Protein AF-A0AA36MNE6-F1 (afdb_monomer_lite)

Foldseek 3Di:
DDDDDDDDDDPPDPPDDPPPPPPPDVCVVLVVLVVQLVVLQVVLVVCVVVVVLVSSLVSLVVSLVSLVVSLVSDDCPDPVNVVSVVVSVVSVVSNVVSVVPDPPVSVVCDPD

Sequence (112 aa):
MKPGPRVPPKGSRQLKPPGEARSAPRVSQVQRQADEVKSLEKQAGDLVRSNDLRGAVHMYEECKAAIEEALEGLPKDDVCYSSLVERRSGVEEKIAKCKQFLPFEYFLKAPK

Organism: NCBI:txid2562239

pLDDT: mean 74.48, std 14.87, range [43.16, 90.19]

Structure (mmCIF, N/CA/C/O backbone):
data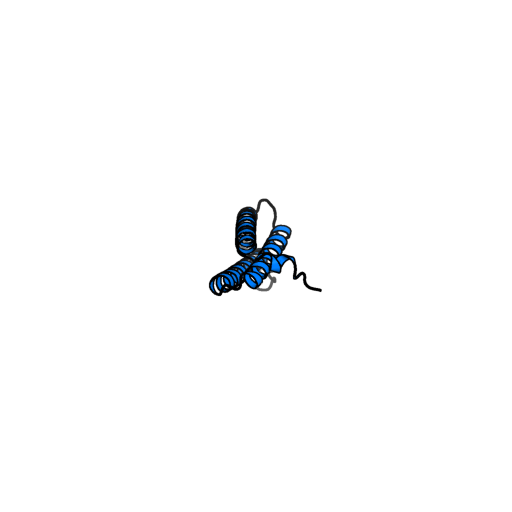_AF-A0AA36MNE6-F1
#
_entry.id   AF-A0AA36MNE6-F1
#
loop_
_atom_site.group_PDB
_atom_site.id
_atom_site.type_symbol
_atom_site.label_atom_id
_atom_site.label_alt_id
_atom_site.label_comp_id
_atom_site.label_asym_id
_atom_site.label_entity_id
_atom_site.label_seq_id
_atom_site.pdbx_PDB_ins_code
_atom_site.Cartn_x
_atom_site.Cartn_y
_atom_site.Cartn_z
_atom_site.occupancy
_atom_site.B_iso_or_equiv
_atom_site.auth_seq_id
_atom_site.auth_comp_id
_atom_site.auth_asym_id
_atom_site.auth_atom_id
_atom_site.pdbx_PDB_model_num
ATOM 1 N N . MET A 1 1 ? 18.868 -20.522 -71.946 1.00 46.44 1 MET A N 1
ATOM 2 C CA . MET A 1 1 ? 19.729 -19.815 -70.972 1.00 46.44 1 MET A CA 1
ATOM 3 C C . MET A 1 1 ? 18.946 -19.664 -69.676 1.00 46.44 1 MET A C 1
ATOM 5 O O . MET A 1 1 ? 17.850 -19.126 -69.723 1.00 46.44 1 MET A O 1
ATOM 9 N N . LYS A 1 2 ? 19.417 -20.243 -68.563 1.00 51.09 2 LYS A N 1
ATOM 10 C CA . LYS A 1 2 ? 18.713 -20.202 -67.267 1.00 51.09 2 LYS A CA 1
ATOM 11 C C . LYS A 1 2 ? 19.152 -18.938 -66.507 1.00 51.09 2 LYS A C 1
ATOM 13 O O . LYS A 1 2 ? 20.361 -18.733 -66.410 1.00 51.09 2 LYS A O 1
ATOM 18 N N . PRO A 1 3 ? 18.243 -18.089 -65.999 1.00 52.09 3 PRO A N 1
ATOM 19 C CA . PRO A 1 3 ? 18.640 -16.920 -65.222 1.00 52.09 3 PRO A CA 1
ATOM 20 C C . PRO A 1 3 ? 19.218 -17.372 -63.873 1.00 52.09 3 PRO A C 1
ATOM 22 O O . PRO A 1 3 ? 18.618 -18.189 -63.176 1.00 52.09 3 PRO A O 1
ATOM 25 N N . GLY A 1 4 ? 20.418 -16.884 -63.548 1.00 58.97 4 GLY A N 1
ATOM 26 C CA . GLY A 1 4 ? 21.126 -17.200 -62.307 1.00 58.97 4 GLY A CA 1
ATOM 27 C C . GLY A 1 4 ? 20.432 -16.648 -61.053 1.00 58.97 4 GLY A C 1
ATOM 28 O O . GLY A 1 4 ? 19.517 -15.826 -61.157 1.00 58.97 4 GLY A O 1
ATOM 29 N N . PRO A 1 5 ? 20.850 -17.093 -59.854 1.00 59.47 5 PRO A N 1
ATOM 30 C CA . PRO A 1 5 ? 20.210 -16.709 -58.603 1.00 59.47 5 PRO A CA 1
ATOM 31 C C . PRO A 1 5 ? 20.372 -15.205 -58.352 1.00 59.47 5 PRO A C 1
ATOM 33 O O . PRO A 1 5 ? 21.478 -14.675 -58.258 1.00 59.47 5 PRO A O 1
ATOM 36 N N . ARG A 1 6 ? 19.235 -14.510 -58.253 1.00 62.22 6 ARG A N 1
ATOM 37 C CA . ARG A 1 6 ? 19.144 -13.083 -57.928 1.00 62.22 6 ARG A CA 1
ATOM 38 C C . ARG A 1 6 ? 19.513 -12.908 -56.453 1.00 62.22 6 ARG A C 1
ATOM 40 O O . ARG A 1 6 ? 18.694 -13.168 -55.577 1.00 62.22 6 ARG A O 1
ATOM 47 N N . VAL A 1 7 ? 20.748 -12.499 -56.176 1.00 63.81 7 VAL A N 1
ATOM 48 C CA . VAL A 1 7 ? 21.164 -12.108 -54.823 1.00 63.81 7 VAL A CA 1
ATOM 49 C C . VAL A 1 7 ? 20.522 -10.750 -54.518 1.00 63.81 7 VAL A C 1
ATOM 51 O O . VAL A 1 7 ? 20.765 -9.796 -55.262 1.00 63.81 7 VAL A O 1
ATOM 54 N N . PRO A 1 8 ? 19.667 -10.631 -53.488 1.00 57.72 8 PRO A N 1
ATOM 55 C CA . PRO A 1 8 ? 19.060 -9.354 -53.147 1.00 57.72 8 PRO A CA 1
ATOM 56 C C . PRO A 1 8 ? 20.128 -8.389 -52.593 1.00 57.72 8 PRO A C 1
ATOM 58 O O . PRO A 1 8 ? 21.060 -8.823 -51.908 1.00 57.72 8 PRO A O 1
ATOM 61 N N . PRO A 1 9 ? 20.031 -7.082 -52.891 1.00 60.59 9 PRO A N 1
ATOM 62 C CA . PRO A 1 9 ? 21.009 -6.093 -52.449 1.00 60.59 9 PRO A CA 1
ATOM 63 C C . PRO A 1 9 ? 21.066 -5.990 -50.915 1.00 60.59 9 PRO A C 1
ATOM 65 O O . PRO A 1 9 ? 20.045 -6.059 -50.227 1.00 60.59 9 PRO A O 1
ATOM 68 N N . LYS A 1 10 ? 22.279 -5.797 -50.372 1.00 50.72 10 LYS A N 1
ATOM 69 C CA . LYS A 1 10 ? 22.512 -5.528 -48.942 1.00 50.72 10 LYS A CA 1
ATOM 70 C C . LYS A 1 10 ? 21.746 -4.262 -48.541 1.00 50.72 10 LYS A C 1
ATOM 72 O O . LYS A 1 10 ? 22.133 -3.162 -48.915 1.00 50.72 10 LYS A O 1
ATOM 77 N N . GLY A 1 11 ? 20.651 -4.434 -47.804 1.00 54.38 11 GLY A N 1
ATOM 78 C CA . GLY A 1 11 ? 19.774 -3.335 -47.388 1.00 54.38 11 GLY A CA 1
ATOM 79 C C . GLY A 1 11 ? 18.306 -3.725 -47.219 1.00 54.38 11 GLY A C 1
ATOM 80 O O . GLY A 1 11 ? 17.542 -2.969 -46.622 1.00 54.38 11 GLY A O 1
ATOM 81 N N . SER A 1 12 ? 17.899 -4.916 -47.670 1.00 53.41 12 SER A N 1
ATOM 82 C CA . SER A 1 12 ? 16.586 -5.470 -47.341 1.00 53.41 12 SER A CA 1
ATOM 83 C C . SER A 1 12 ? 16.524 -5.775 -45.844 1.00 53.41 12 SER A C 1
ATOM 85 O O . SER A 1 12 ? 16.986 -6.823 -45.394 1.00 53.41 12 SER A O 1
ATOM 87 N N . ARG A 1 13 ? 15.983 -4.826 -45.064 1.00 56.38 13 ARG A N 1
ATOM 88 C CA . ARG A 1 13 ? 15.522 -5.047 -43.688 1.00 56.38 13 ARG A CA 1
ATOM 89 C C . ARG A 1 13 ? 14.815 -6.395 -43.659 1.00 56.38 13 ARG A C 1
ATOM 91 O O . ARG A 1 13 ? 13.787 -6.552 -44.316 1.00 56.38 13 ARG A O 1
ATOM 98 N N . GLN A 1 14 ? 15.385 -7.358 -42.939 1.00 52.12 14 GLN A N 1
ATOM 99 C CA . GLN A 1 14 ? 14.687 -8.592 -42.620 1.00 52.12 14 GLN A CA 1
ATOM 100 C C . GLN A 1 14 ? 13.421 -8.180 -41.868 1.00 52.12 14 GLN A C 1
ATOM 102 O O . GLN A 1 14 ? 13.477 -7.794 -40.700 1.00 52.12 14 GLN A O 1
ATOM 107 N N . LEU A 1 15 ? 12.286 -8.174 -42.565 1.00 56.56 15 LEU A N 1
ATOM 108 C CA . LEU A 1 15 ? 10.987 -8.170 -41.920 1.00 56.56 15 LEU A CA 1
ATOM 109 C C . LEU A 1 15 ? 10.921 -9.499 -41.179 1.00 56.56 15 LEU A C 1
ATOM 111 O O . LEU A 1 15 ? 10.791 -10.562 -41.783 1.00 56.56 15 LEU A O 1
ATOM 115 N N . LYS A 1 16 ? 11.160 -9.412 -39.872 1.00 52.97 16 LYS A N 1
ATOM 116 C CA . LYS A 1 16 ? 11.157 -10.532 -38.942 1.00 52.97 16 LYS A CA 1
ATOM 117 C C . LYS A 1 16 ? 9.857 -11.334 -39.132 1.00 52.97 16 LYS A C 1
ATOM 119 O O . LYS A 1 16 ? 8.797 -10.709 -39.219 1.00 52.97 16 LYS A O 1
ATOM 124 N N . PRO A 1 17 ? 9.911 -12.673 -39.234 1.00 50.31 17 PRO A N 1
ATOM 125 C CA . PRO A 1 17 ? 8.726 -13.483 -39.493 1.00 50.31 17 PRO A CA 1
ATOM 126 C C . PRO A 1 17 ? 7.675 -13.312 -38.377 1.00 50.31 17 PRO A C 1
ATOM 128 O O . PRO A 1 17 ? 8.042 -13.215 -37.200 1.00 50.31 17 PRO A O 1
ATOM 131 N N . PRO A 1 18 ? 6.371 -13.272 -38.712 1.00 47.94 18 PRO A N 1
ATOM 132 C CA . PRO A 1 18 ? 5.302 -13.198 -37.727 1.00 47.94 18 PRO A CA 1
ATOM 133 C C . PRO A 1 18 ? 5.151 -14.583 -37.093 1.00 47.94 18 PRO A C 1
ATOM 135 O O . PRO A 1 18 ? 4.585 -15.492 -37.689 1.00 47.94 18 PRO A O 1
ATOM 138 N N . GLY A 1 19 ? 5.724 -14.773 -35.909 1.00 49.66 19 GLY A N 1
ATOM 139 C CA . GLY A 1 19 ? 5.693 -16.074 -35.237 1.00 49.66 19 GLY A CA 1
ATOM 140 C C . GLY A 1 19 ? 6.705 -16.237 -34.113 1.00 49.66 19 GLY A C 1
ATOM 141 O O . GLY A 1 19 ? 6.582 -17.164 -33.320 1.00 49.66 19 GLY A O 1
ATOM 142 N N . GLU A 1 20 ? 7.672 -15.326 -33.982 1.00 45.25 20 GLU A N 1
ATOM 143 C CA . GLU A 1 20 ? 8.473 -15.274 -32.765 1.00 45.25 20 GLU A CA 1
ATOM 144 C C . GLU A 1 20 ? 7.564 -14.755 -31.652 1.00 45.25 20 GLU A C 1
ATOM 146 O O . GLU A 1 20 ? 7.162 -13.587 -31.663 1.00 45.25 20 GLU A O 1
ATOM 151 N N . ALA A 1 21 ? 7.174 -15.648 -30.739 1.00 49.34 21 ALA A N 1
ATOM 152 C CA . ALA A 1 21 ? 6.542 -15.279 -29.488 1.00 49.34 21 ALA A CA 1
ATOM 153 C C . ALA A 1 21 ? 7.436 -14.214 -28.854 1.00 49.34 21 ALA A C 1
ATOM 155 O O . ALA A 1 21 ? 8.496 -14.520 -28.312 1.00 49.34 21 ALA A O 1
ATOM 156 N N . ARG A 1 22 ? 7.047 -12.940 -28.999 1.00 48.03 22 ARG A N 1
ATOM 157 C CA . ARG A 1 22 ? 7.611 -11.857 -28.206 1.00 48.03 22 ARG A CA 1
ATOM 158 C C . ARG A 1 22 ? 7.461 -12.347 -26.782 1.00 48.03 22 ARG A C 1
ATOM 160 O O . ARG A 1 22 ? 6.325 -12.448 -26.322 1.00 48.03 22 ARG A O 1
ATOM 167 N N . SER A 1 23 ? 8.572 -12.693 -26.131 1.00 50.00 23 SER A N 1
ATOM 168 C CA . SER A 1 23 ? 8.622 -12.848 -24.683 1.00 50.00 23 SER A CA 1
ATOM 169 C C . SER A 1 23 ? 7.797 -11.699 -24.135 1.00 50.00 23 SER A C 1
ATOM 171 O O . SER A 1 23 ? 8.144 -10.545 -24.411 1.00 50.00 23 SER A O 1
ATOM 173 N N . ALA A 1 24 ? 6.632 -12.009 -23.555 1.00 50.09 24 ALA A N 1
ATOM 174 C CA . ALA A 1 24 ? 5.665 -10.995 -23.165 1.00 50.09 24 ALA A CA 1
ATOM 175 C C . ALA A 1 24 ? 6.448 -9.964 -22.343 1.00 50.09 24 ALA A C 1
ATOM 177 O O . ALA A 1 24 ? 7.104 -10.342 -21.368 1.00 50.09 24 ALA A O 1
ATOM 178 N N . PRO A 1 25 ? 6.569 -8.724 -22.843 1.00 53.03 25 PRO A N 1
ATOM 179 C CA . PRO A 1 25 ? 7.655 -7.848 -22.439 1.00 53.03 25 PRO A CA 1
ATOM 180 C C . PRO A 1 25 ? 7.441 -7.521 -20.968 1.00 53.03 25 PRO A C 1
ATOM 182 O O . PRO A 1 25 ? 6.297 -7.364 -20.561 1.00 53.03 25 PRO A O 1
ATOM 185 N N . ARG A 1 26 ? 8.500 -7.396 -20.162 1.00 52.09 26 ARG A N 1
ATOM 186 C CA . ARG A 1 26 ? 8.410 -7.026 -18.731 1.00 52.09 26 ARG A CA 1
ATOM 187 C C . ARG A 1 26 ? 7.398 -5.904 -18.447 1.00 52.09 26 ARG A C 1
ATOM 189 O O . ARG A 1 26 ? 6.716 -5.941 -17.432 1.00 52.09 26 ARG A O 1
ATOM 196 N N . VAL A 1 27 ? 7.223 -4.982 -19.396 1.00 55.38 27 VAL A N 1
ATOM 197 C CA . VAL A 1 27 ? 6.177 -3.946 -19.427 1.00 55.38 27 VAL A CA 1
ATOM 198 C C . VAL A 1 27 ? 4.772 -4.491 -19.117 1.00 55.38 27 VAL A C 1
ATOM 200 O O . VAL A 1 27 ? 4.038 -3.875 -18.361 1.00 55.38 27 VAL A O 1
ATOM 203 N N . SER A 1 28 ? 4.387 -5.661 -19.632 1.00 64.44 28 SER A N 1
ATOM 204 C CA . SER A 1 28 ? 3.085 -6.290 -19.378 1.00 64.44 28 SER A CA 1
ATOM 205 C C . SER A 1 28 ? 2.914 -6.786 -17.941 1.00 64.44 28 SER A C 1
ATOM 207 O O . SER A 1 28 ? 1.791 -6.785 -17.444 1.00 64.44 28 SER A O 1
ATOM 209 N N . GLN A 1 29 ? 3.991 -7.198 -17.268 1.00 69.31 29 GLN A N 1
ATOM 210 C CA . GLN A 1 29 ? 3.937 -7.632 -15.870 1.00 69.31 29 GLN A CA 1
ATOM 211 C C . GLN A 1 29 ? 3.873 -6.427 -14.930 1.00 69.31 29 GLN A C 1
ATOM 213 O O . GLN A 1 29 ? 2.978 -6.366 -14.095 1.00 69.31 29 GLN A O 1
ATOM 218 N N . VAL A 1 30 ? 4.735 -5.429 -15.143 1.00 68.75 30 VAL A N 1
ATOM 219 C CA . VAL A 1 30 ? 4.722 -4.176 -14.367 1.00 68.75 30 VAL A CA 1
ATOM 220 C C . VAL A 1 30 ? 3.394 -3.447 -14.529 1.00 68.75 30 VAL A C 1
ATOM 222 O O . VAL A 1 30 ? 2.831 -2.953 -13.558 1.00 68.75 30 VAL A O 1
ATOM 225 N N . GLN A 1 31 ? 2.839 -3.430 -15.744 1.00 72.50 31 GLN A N 1
ATOM 226 C CA . GLN A 1 31 ? 1.533 -2.831 -16.000 1.00 72.50 31 GLN A CA 1
ATOM 227 C C . GLN A 1 31 ? 0.402 -3.589 -15.299 1.00 72.50 31 GLN A C 1
ATOM 229 O O . GLN A 1 31 ? -0.507 -2.948 -14.781 1.00 72.50 31 GLN A O 1
ATOM 234 N N . ARG A 1 32 ? 0.453 -4.929 -15.256 1.00 75.06 32 ARG A N 1
ATOM 235 C CA . ARG A 1 32 ? -0.516 -5.746 -14.506 1.00 75.06 32 ARG A CA 1
ATOM 236 C C . ARG A 1 32 ? -0.428 -5.489 -13.006 1.00 75.06 32 ARG A C 1
ATOM 238 O O . ARG A 1 32 ? -1.458 -5.253 -12.393 1.00 75.06 32 ARG A O 1
ATOM 245 N N . GLN A 1 33 ? 0.780 -5.458 -12.448 1.00 74.31 33 GLN A N 1
ATOM 246 C CA . GLN A 1 33 ? 0.999 -5.143 -11.034 1.00 74.31 33 GLN A CA 1
ATOM 247 C C . GLN A 1 33 ? 0.540 -3.717 -10.704 1.00 74.31 33 GLN A C 1
ATOM 249 O O . GLN A 1 33 ? -0.124 -3.496 -9.700 1.00 74.31 33 GLN A O 1
ATOM 254 N N . ALA A 1 34 ? 0.804 -2.742 -11.576 1.00 77.44 34 ALA A N 1
ATOM 255 C CA . ALA A 1 34 ? 0.320 -1.376 -11.393 1.00 77.44 34 ALA A CA 1
ATOM 256 C C . ALA A 1 34 ? -1.216 -1.277 -11.439 1.00 77.44 34 ALA A C 1
ATOM 258 O O . ALA A 1 34 ? -1.797 -0.477 -10.701 1.00 77.44 34 ALA A O 1
ATOM 259 N N . ASP A 1 35 ? -1.875 -2.062 -12.297 1.00 82.44 35 ASP A N 1
ATOM 260 C CA . ASP A 1 35 ? -3.338 -2.120 -12.373 1.00 82.44 35 ASP A CA 1
ATOM 261 C C . ASP A 1 35 ? -3.937 -2.797 -11.131 1.00 82.44 35 ASP A C 1
ATOM 263 O O . ASP A 1 35 ? -4.904 -2.295 -10.558 1.00 82.44 35 ASP A O 1
ATOM 267 N N . GLU A 1 36 ? -3.296 -3.862 -10.645 1.00 83.44 36 GLU A N 1
ATOM 268 C CA . GLU A 1 36 ? -3.662 -4.558 -9.411 1.00 83.44 36 GLU A CA 1
ATOM 269 C C . GLU A 1 36 ? -3.535 -3.645 -8.186 1.00 83.44 36 GLU A C 1
ATOM 271 O O . GLU A 1 36 ? -4.510 -3.457 -7.460 1.00 83.44 36 GLU A O 1
ATOM 276 N N . VAL A 1 37 ? -2.398 -2.959 -8.025 1.00 84.12 37 VAL A N 1
ATOM 277 C CA . VAL A 1 37 ? -2.187 -1.954 -6.969 1.00 84.12 37 VAL A CA 1
ATOM 278 C C . VAL A 1 37 ? -3.246 -0.857 -7.042 1.00 84.12 37 VAL A C 1
ATOM 280 O O . VAL A 1 37 ? -3.814 -0.463 -6.028 1.00 84.12 37 VAL A O 1
ATOM 283 N N . LYS A 1 38 ? -3.564 -0.367 -8.245 1.00 86.50 38 LYS A N 1
ATOM 284 C CA . LYS A 1 38 ? -4.591 0.667 -8.427 1.00 86.50 38 LYS A CA 1
ATOM 285 C C . LYS A 1 38 ? -5.993 0.155 -8.076 1.00 86.50 38 LYS A C 1
ATOM 287 O O . LYS A 1 38 ? -6.791 0.911 -7.520 1.00 86.50 38 LYS A O 1
ATOM 292 N N . SER A 1 39 ? -6.297 -1.099 -8.402 1.00 87.12 39 SER A N 1
ATOM 293 C CA . SER A 1 39 ? -7.556 -1.757 -8.051 1.00 87.12 39 SER A CA 1
ATOM 294 C C . SER A 1 39 ? -7.690 -1.922 -6.538 1.00 87.12 39 SER A C 1
ATOM 296 O O . SER A 1 39 ? -8.709 -1.522 -5.971 1.00 87.12 39 SER A O 1
ATOM 298 N N . LEU A 1 40 ? -6.648 -2.422 -5.873 1.00 87.38 40 LEU A N 1
ATOM 299 C CA . LEU A 1 40 ? -6.604 -2.582 -4.422 1.00 87.38 40 LEU A CA 1
ATOM 300 C C . LEU A 1 40 ? -6.698 -1.224 -3.705 1.00 87.38 40 LEU A C 1
ATOM 302 O O . LEU A 1 40 ? -7.490 -1.081 -2.776 1.00 87.38 40 LEU A O 1
ATOM 306 N N . GLU A 1 41 ? -6.000 -0.185 -4.183 1.00 86.94 41 GLU A N 1
ATOM 307 C CA . GLU A 1 41 ? -6.104 1.171 -3.620 1.00 86.94 41 GLU A CA 1
ATOM 308 C C . GLU A 1 41 ? -7.529 1.725 -3.735 1.00 86.94 41 GLU A C 1
ATOM 310 O O . GLU A 1 41 ? -8.012 2.411 -2.831 1.00 86.94 41 GLU A O 1
ATOM 315 N N . LYS A 1 42 ? -8.213 1.441 -4.849 1.00 89.56 42 LYS A N 1
ATOM 316 C CA . LYS A 1 42 ? -9.604 1.851 -5.048 1.00 89.56 42 LYS A CA 1
ATOM 317 C C . LYS A 1 42 ? -10.532 1.121 -4.078 1.00 89.56 42 LYS A C 1
ATOM 319 O O . LYS A 1 42 ? -11.345 1.778 -3.437 1.00 89.56 42 LYS A O 1
ATOM 324 N N . GLN A 1 43 ? -10.389 -0.198 -3.949 1.00 88.88 43 GLN A N 1
ATOM 325 C CA . GLN A 1 43 ? -11.171 -1.006 -3.007 1.00 88.88 43 GLN A CA 1
ATOM 326 C C . GLN A 1 43 ? -10.955 -0.539 -1.564 1.00 88.88 43 GLN A C 1
ATOM 328 O O . GLN A 1 43 ? -11.922 -0.315 -0.840 1.00 88.88 43 GLN A O 1
ATOM 333 N N . ALA A 1 44 ? -9.704 -0.287 -1.176 1.00 85.81 44 ALA A N 1
ATOM 334 C CA . ALA A 1 44 ? -9.369 0.268 0.128 1.00 85.81 44 ALA A CA 1
ATOM 335 C C . ALA A 1 44 ? -10.018 1.646 0.344 1.00 85.81 44 ALA A C 1
ATOM 337 O O . ALA A 1 44 ? -10.588 1.908 1.401 1.00 85.81 44 ALA A O 1
ATOM 338 N N . GLY A 1 45 ? -9.991 2.519 -0.668 1.00 86.62 45 GLY A N 1
ATOM 339 C CA . GLY A 1 45 ? -10.652 3.823 -0.626 1.00 86.62 45 GLY A CA 1
ATOM 340 C C . GLY A 1 45 ? -12.173 3.734 -0.464 1.00 86.62 45 GLY A C 1
ATOM 341 O O . GLY A 1 45 ? -12.746 4.514 0.294 1.00 86.62 45 GLY A O 1
ATOM 342 N N . ASP A 1 46 ? -12.828 2.787 -1.137 1.00 90.12 46 ASP A N 1
ATOM 343 C CA . ASP A 1 46 ? -14.261 2.532 -0.967 1.00 90.12 46 ASP A CA 1
ATOM 344 C C . ASP A 1 46 ? -14.585 1.996 0.439 1.00 90.12 46 ASP A C 1
ATOM 346 O O . ASP A 1 46 ? -15.518 2.490 1.069 1.00 90.12 46 ASP A O 1
ATOM 350 N N . LEU A 1 47 ? -13.759 1.107 1.000 1.00 88.00 47 LEU A N 1
ATOM 351 C CA . LEU A 1 47 ? -13.912 0.630 2.383 1.00 88.00 47 LEU A CA 1
ATOM 352 C C . LEU A 1 47 ? -13.766 1.760 3.414 1.00 88.00 47 LEU A C 1
ATOM 354 O O . LEU A 1 47 ? -14.567 1.842 4.345 1.00 88.00 47 LEU A O 1
ATOM 358 N N . VAL A 1 48 ? -12.820 2.689 3.210 1.00 86.25 48 VAL A N 1
ATOM 359 C CA . VAL A 1 48 ? -12.704 3.898 4.049 1.00 86.25 48 VAL A CA 1
ATOM 360 C C . VAL A 1 48 ? -13.988 4.730 3.990 1.00 86.25 48 VAL A C 1
ATOM 362 O O . VAL A 1 48 ? -14.477 5.164 5.031 1.00 86.25 48 VAL A O 1
ATOM 365 N N . ARG A 1 49 ? -14.572 4.935 2.799 1.00 87.56 49 ARG A N 1
ATOM 366 C CA . ARG A 1 49 ? -15.844 5.673 2.654 1.00 87.56 49 ARG A CA 1
ATOM 367 C C . ARG A 1 49 ? -17.009 4.960 3.336 1.00 87.56 49 ARG A C 1
ATOM 369 O O . ARG A 1 49 ? -17.891 5.622 3.875 1.00 87.56 49 ARG A O 1
ATOM 376 N N . SER A 1 50 ? -17.004 3.631 3.338 1.00 87.44 50 SER A N 1
ATOM 377 C CA . SER A 1 50 ? -17.989 2.801 4.034 1.00 87.44 50 SER A CA 1
ATOM 378 C C . SER A 1 50 ? -17.760 2.701 5.550 1.00 87.44 50 SER A C 1
ATOM 380 O O . SER A 1 50 ? -18.488 1.965 6.209 1.00 87.44 50 SER A O 1
ATOM 382 N N . ASN A 1 51 ? -16.794 3.441 6.119 1.00 84.50 51 ASN A N 1
ATOM 383 C CA . ASN A 1 51 ? -16.348 3.344 7.517 1.00 84.50 51 ASN A CA 1
ATOM 384 C C . ASN A 1 51 ? -15.798 1.962 7.925 1.00 84.50 51 ASN A C 1
ATOM 386 O O . ASN A 1 51 ? -15.557 1.718 9.108 1.00 84.50 51 ASN A O 1
ATOM 390 N N . ASP A 1 52 ? -15.522 1.073 6.969 1.00 87.12 52 ASP A N 1
ATOM 391 C CA . ASP A 1 52 ? -14.831 -0.188 7.230 1.00 87.12 52 ASP A CA 1
ATOM 392 C C . ASP A 1 52 ? -13.313 0.029 7.188 1.00 87.12 52 ASP A C 1
ATOM 394 O O . ASP A 1 52 ? -12.598 -0.361 6.262 1.00 87.12 52 ASP A O 1
ATOM 398 N N . LEU A 1 53 ? -12.805 0.696 8.226 1.00 85.19 53 LEU A N 1
ATOM 399 C CA . LEU A 1 53 ? -11.376 0.986 8.365 1.00 85.19 53 LEU A CA 1
ATOM 400 C C . LEU A 1 53 ? -10.537 -0.290 8.525 1.00 85.19 53 LEU A C 1
ATOM 402 O O . LEU A 1 53 ? -9.358 -0.299 8.178 1.00 85.19 53 LEU A O 1
ATOM 406 N N . ARG A 1 54 ? -11.135 -1.377 9.023 1.00 83.56 54 ARG A N 1
ATOM 407 C CA . ARG A 1 54 ? -10.466 -2.668 9.218 1.00 83.56 54 ARG A CA 1
ATOM 408 C C . ARG A 1 54 ? -10.198 -3.351 7.883 1.00 83.56 54 ARG A C 1
ATOM 410 O O . ARG A 1 54 ? -9.059 -3.729 7.616 1.00 83.56 54 ARG A O 1
ATOM 417 N N . GLY A 1 55 ? -11.222 -3.466 7.041 1.00 86.12 55 GLY A N 1
ATOM 418 C CA . GLY A 1 55 ? -11.072 -3.956 5.677 1.00 86.12 55 GLY A CA 1
ATOM 419 C C . GLY A 1 55 ? -10.148 -3.054 4.860 1.00 86.12 55 GLY A C 1
ATOM 420 O O . GLY A 1 55 ? -9.288 -3.552 4.137 1.00 86.12 55 GLY A O 1
ATOM 421 N N . ALA A 1 56 ? -10.259 -1.731 5.026 1.00 87.50 56 ALA A N 1
ATOM 422 C CA . ALA A 1 56 ? -9.383 -0.785 4.343 1.00 87.50 56 ALA A CA 1
ATOM 423 C C . ALA A 1 56 ? -7.901 -0.997 4.685 1.00 87.50 56 ALA A C 1
ATOM 425 O O . ALA A 1 56 ? -7.073 -1.023 3.778 1.00 87.50 56 ALA A O 1
ATOM 426 N N . VAL A 1 57 ? -7.556 -1.181 5.967 1.00 87.81 57 VAL A N 1
ATOM 427 C CA . VAL A 1 57 ? -6.172 -1.466 6.387 1.00 87.81 57 VAL A CA 1
ATOM 428 C C . VAL A 1 57 ? -5.659 -2.750 5.748 1.00 87.81 57 VAL A C 1
ATOM 430 O O . VAL A 1 57 ? -4.562 -2.727 5.202 1.00 87.81 57 VAL A O 1
ATOM 433 N N . HIS A 1 58 ? -6.450 -3.826 5.754 1.00 88.25 58 HIS A N 1
ATOM 434 C CA . HIS A 1 58 ? -6.055 -5.086 5.121 1.00 88.25 58 HIS A CA 1
ATOM 435 C C . HIS A 1 58 ? -5.775 -4.902 3.622 1.00 88.25 58 HIS A C 1
ATOM 437 O O . HIS A 1 58 ? -4.729 -5.309 3.131 1.00 88.25 58 HIS A O 1
ATOM 443 N N . MET A 1 59 ? -6.667 -4.215 2.900 1.00 88.94 59 MET A N 1
ATOM 444 C CA . MET A 1 59 ? -6.489 -3.939 1.469 1.00 88.94 59 MET A CA 1
ATOM 445 C C . MET A 1 59 ? -5.271 -3.053 1.180 1.00 88.94 59 MET A C 1
ATOM 447 O O . MET A 1 59 ? -4.584 -3.254 0.179 1.00 88.94 59 MET A O 1
ATOM 451 N N . TYR A 1 60 ? -4.977 -2.076 2.040 1.00 88.75 60 TYR A N 1
ATOM 452 C CA . TYR A 1 60 ? -3.759 -1.281 1.911 1.00 88.75 60 TYR A CA 1
ATOM 453 C C . TYR A 1 60 ? -2.492 -2.088 2.246 1.00 88.75 60 TYR A C 1
ATOM 455 O O . TYR A 1 60 ? -1.457 -1.868 1.620 1.00 88.75 60 TYR A O 1
ATOM 463 N N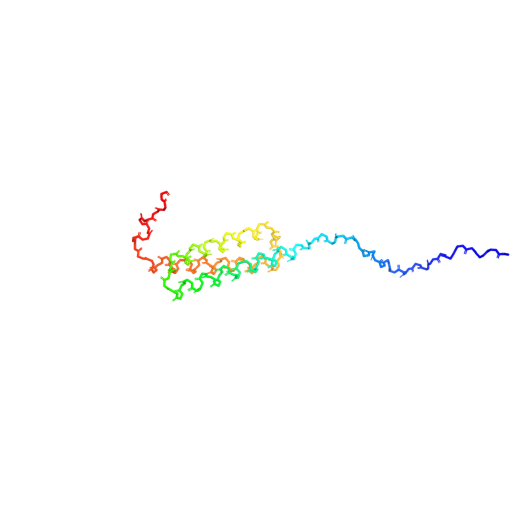 . GLU A 1 61 ? -2.543 -3.028 3.193 1.00 89.56 61 GLU A N 1
ATOM 464 C CA . GLU A 1 61 ? -1.423 -3.940 3.468 1.00 89.56 61 GLU A CA 1
ATOM 465 C C . GLU A 1 61 ? -1.161 -4.877 2.277 1.00 89.56 61 GLU A C 1
ATOM 467 O O . GLU A 1 61 ? -0.006 -5.041 1.886 1.00 89.56 61 GLU A O 1
ATOM 472 N N . GLU A 1 62 ? -2.205 -5.374 1.607 1.00 88.62 62 GLU A N 1
ATOM 473 C CA . GLU A 1 62 ? -2.058 -6.118 0.346 1.00 88.62 62 GLU A CA 1
ATOM 474 C C . GLU A 1 62 ? -1.544 -5.240 -0.805 1.00 88.62 62 GLU A C 1
ATOM 476 O O . GLU A 1 62 ? -0.665 -5.668 -1.551 1.00 88.62 62 GLU A O 1
ATOM 481 N N . CYS A 1 63 ? -1.993 -3.978 -0.915 1.00 88.00 63 CYS A N 1
ATOM 482 C CA . CYS A 1 63 ? -1.404 -3.022 -1.867 1.00 88.00 63 CYS A CA 1
ATOM 483 C C . CYS A 1 63 ? 0.104 -2.899 -1.659 1.00 88.00 63 CYS A C 1
ATOM 485 O O . CYS A 1 63 ? 0.865 -2.874 -2.623 1.00 88.00 63 CYS A O 1
ATOM 487 N N . LYS A 1 64 ? 0.530 -2.762 -0.399 1.00 89.19 64 LYS A N 1
ATOM 488 C CA . LYS A 1 64 ? 1.940 -2.612 -0.050 1.00 89.19 64 LYS A CA 1
ATOM 489 C C . LYS A 1 64 ? 2.731 -3.848 -0.474 1.00 89.19 64 LYS A C 1
ATOM 491 O O . LYS A 1 64 ? 3.763 -3.680 -1.115 1.00 89.19 64 LYS A O 1
ATOM 496 N N . ALA A 1 65 ? 2.224 -5.046 -0.183 1.00 88.81 65 ALA A N 1
ATOM 497 C CA . ALA A 1 65 ? 2.855 -6.298 -0.591 1.00 88.81 65 ALA A CA 1
ATOM 498 C C . ALA A 1 65 ? 3.012 -6.383 -2.121 1.00 88.81 65 ALA A C 1
ATOM 500 O O . ALA A 1 65 ? 4.118 -6.600 -2.608 1.00 88.81 65 ALA A O 1
ATOM 501 N N . ALA A 1 66 ? 1.954 -6.077 -2.880 1.00 86.81 66 ALA A N 1
ATOM 502 C CA . ALA A 1 66 ? 1.994 -6.076 -4.344 1.00 86.81 66 ALA A CA 1
ATOM 503 C C . ALA A 1 66 ? 2.992 -5.048 -4.919 1.00 86.81 66 ALA A C 1
ATOM 505 O O . ALA A 1 66 ? 3.658 -5.309 -5.924 1.00 86.81 66 ALA A O 1
ATOM 506 N N . ILE A 1 67 ? 3.132 -3.876 -4.282 1.00 86.69 67 ILE A N 1
ATOM 507 C CA . ILE A 1 67 ? 4.156 -2.887 -4.654 1.00 86.69 67 ILE A CA 1
ATOM 508 C C . ILE A 1 67 ? 5.563 -3.416 -4.347 1.00 86.69 67 ILE A C 1
ATOM 510 O O . ILE A 1 67 ? 6.467 -3.207 -5.153 1.00 86.69 67 ILE A O 1
ATOM 514 N N . GLU A 1 68 ? 5.773 -4.090 -3.213 1.00 87.19 68 GLU A N 1
ATOM 515 C CA . GLU A 1 68 ? 7.071 -4.685 -2.866 1.00 87.19 68 GLU A CA 1
ATOM 516 C C . GLU A 1 68 ? 7.470 -5.787 -3.858 1.00 87.19 68 GLU A C 1
ATOM 518 O O . GLU A 1 68 ? 8.578 -5.735 -4.389 1.00 87.19 68 GLU A O 1
ATOM 523 N N . GLU A 1 69 ? 6.551 -6.682 -4.227 1.00 85.44 69 GLU A N 1
ATOM 524 C CA . GLU A 1 69 ? 6.788 -7.687 -5.274 1.00 85.44 69 GLU A CA 1
ATOM 525 C C . GLU A 1 69 ? 7.092 -7.050 -6.641 1.00 85.44 69 GLU A C 1
ATOM 527 O O . GLU A 1 69 ? 7.942 -7.528 -7.399 1.00 85.44 69 GLU A O 1
ATOM 532 N N . ALA A 1 70 ? 6.421 -5.943 -6.978 1.00 83.19 70 ALA A N 1
ATOM 533 C CA . ALA A 1 70 ? 6.717 -5.189 -8.194 1.00 83.19 70 ALA A CA 1
ATOM 534 C C . ALA A 1 70 ? 8.111 -4.545 -8.147 1.00 83.19 70 ALA A C 1
ATOM 536 O O . ALA A 1 70 ? 8.809 -4.523 -9.157 1.00 83.19 70 ALA A O 1
ATOM 537 N N . LEU A 1 71 ? 8.546 -4.054 -6.984 1.00 84.00 71 LEU A N 1
ATOM 538 C CA . LEU A 1 71 ? 9.881 -3.483 -6.799 1.00 84.00 71 LEU A CA 1
ATOM 539 C C . LEU A 1 71 ? 10.986 -4.544 -6.895 1.00 84.00 71 LEU A C 1
ATOM 541 O O . LEU A 1 71 ? 12.038 -4.249 -7.456 1.00 84.00 71 LEU A O 1
ATOM 545 N N . GLU A 1 72 ? 10.759 -5.770 -6.414 1.00 83.25 72 GLU A N 1
ATOM 546 C CA . GLU A 1 72 ? 11.725 -6.874 -6.544 1.00 83.25 72 GLU A CA 1
ATOM 547 C C . GLU A 1 72 ? 11.959 -7.288 -8.006 1.00 83.25 72 GLU A C 1
ATOM 549 O O . GLU A 1 72 ? 13.070 -7.660 -8.390 1.00 83.25 72 GLU A O 1
ATOM 554 N N . GLY A 1 73 ? 10.927 -7.180 -8.847 1.00 77.38 73 GLY A N 1
ATOM 555 C CA . GLY A 1 73 ? 11.015 -7.459 -10.281 1.00 77.38 73 GLY A CA 1
ATOM 556 C C . GLY A 1 73 ? 11.643 -6.338 -11.121 1.00 77.38 73 GLY A C 1
ATOM 557 O O . GLY A 1 73 ? 11.935 -6.561 -12.305 1.00 77.38 73 GLY A O 1
ATOM 558 N N . LEU A 1 74 ? 11.848 -5.143 -10.548 1.00 76.44 74 LEU A N 1
ATOM 559 C CA . LEU A 1 74 ? 12.284 -3.949 -11.275 1.00 76.44 74 LEU A CA 1
ATOM 560 C C . LEU A 1 74 ? 13.744 -3.573 -10.990 1.00 76.44 74 LEU A C 1
ATOM 562 O O . LEU A 1 74 ? 14.186 -3.571 -9.842 1.00 76.44 74 LEU A O 1
ATOM 566 N N . PRO A 1 75 ? 14.512 -3.175 -12.021 1.00 76.38 75 PRO A N 1
ATOM 567 C CA . PRO A 1 75 ? 15.811 -2.565 -11.792 1.00 76.38 75 PRO A CA 1
ATOM 568 C C . PRO A 1 75 ? 15.646 -1.194 -11.119 1.00 76.38 75 PRO A C 1
ATOM 570 O O . PRO A 1 75 ? 14.749 -0.430 -11.460 1.00 76.38 75 PRO A O 1
ATOM 573 N N . LYS A 1 76 ? 16.549 -0.862 -10.188 1.00 75.31 76 LYS A N 1
ATOM 574 C CA . LYS A 1 76 ? 16.513 0.396 -9.412 1.00 75.31 76 LYS A CA 1
ATOM 575 C C . LYS A 1 76 ? 16.634 1.668 -10.264 1.00 75.31 76 LYS A C 1
ATOM 577 O O . LYS A 1 76 ? 16.196 2.724 -9.827 1.00 75.31 76 LYS A O 1
ATOM 582 N N . ASP A 1 77 ? 17.215 1.552 -11.457 1.00 77.12 77 ASP A N 1
ATOM 583 C CA . ASP A 1 77 ? 17.341 2.630 -12.451 1.00 77.12 77 ASP A CA 1
ATOM 584 C C . ASP A 1 77 ? 16.076 2.819 -13.308 1.00 77.12 77 ASP A C 1
ATOM 586 O O . ASP A 1 77 ? 16.010 3.730 -14.132 1.00 77.12 77 ASP A O 1
ATOM 590 N N . ASP A 1 78 ? 15.067 1.956 -13.156 1.00 77.44 78 ASP A N 1
ATOM 591 C CA . ASP A 1 78 ? 13.821 2.101 -13.897 1.00 77.44 78 ASP A CA 1
ATOM 592 C C . ASP A 1 78 ? 13.031 3.308 -13.381 1.00 77.44 78 ASP A C 1
ATOM 594 O O . ASP A 1 78 ? 12.846 3.490 -12.178 1.00 77.44 78 ASP A O 1
ATOM 598 N N . VAL A 1 79 ? 12.494 4.115 -14.296 1.00 74.88 79 VAL A N 1
ATOM 599 C CA . VAL A 1 79 ? 11.650 5.273 -13.957 1.00 74.88 79 VAL A CA 1
ATOM 600 C C . VAL A 1 79 ? 10.410 4.843 -13.160 1.00 74.88 79 VAL A C 1
ATOM 602 O O . VAL A 1 79 ? 9.897 5.601 -12.339 1.00 74.88 79 VAL A O 1
ATOM 605 N N . CYS A 1 80 ? 9.944 3.605 -13.348 1.00 74.88 80 CYS A N 1
ATOM 606 C CA . CYS A 1 80 ? 8.833 3.057 -12.579 1.00 74.88 80 CYS A CA 1
ATOM 607 C C . CYS A 1 80 ? 9.219 2.745 -11.122 1.00 74.88 80 CYS A C 1
ATOM 609 O O . CYS A 1 80 ? 8.341 2.742 -10.261 1.00 74.88 80 CYS A O 1
ATOM 611 N N . TYR A 1 81 ? 10.502 2.509 -10.820 1.00 81.75 81 TYR A N 1
ATOM 612 C CA . TYR A 1 81 ? 10.968 2.161 -9.474 1.00 81.75 81 TYR A CA 1
ATOM 613 C C . TYR A 1 81 ? 10.734 3.310 -8.488 1.00 81.75 81 TYR A C 1
ATOM 615 O O . TYR A 1 81 ? 10.118 3.107 -7.443 1.00 81.75 81 TYR A O 1
ATOM 623 N N . SER A 1 82 ? 11.150 4.534 -8.831 1.00 83.19 82 SER A N 1
ATOM 624 C CA . SER A 1 82 ? 10.932 5.713 -7.978 1.00 83.19 82 SER A CA 1
ATOM 625 C C . SER A 1 82 ? 9.443 5.975 -7.739 1.00 83.19 82 SER A C 1
ATOM 627 O O . SER A 1 82 ? 9.028 6.152 -6.596 1.00 83.19 82 SER A O 1
ATOM 629 N N . SER A 1 83 ? 8.627 5.879 -8.793 1.00 84.19 83 SER A N 1
ATOM 630 C CA . SER A 1 83 ? 7.170 6.037 -8.698 1.00 84.19 83 SER A CA 1
ATOM 631 C C . SER A 1 83 ? 6.517 4.988 -7.789 1.00 84.19 83 SER A C 1
ATOM 633 O O . SER A 1 83 ? 5.613 5.310 -7.020 1.00 84.19 83 SER A O 1
ATOM 635 N N . LEU A 1 84 ? 6.961 3.728 -7.848 1.00 83.38 84 LEU A N 1
ATOM 636 C CA . LEU A 1 84 ? 6.461 2.665 -6.972 1.00 83.38 84 LEU A CA 1
ATOM 637 C C . LEU A 1 84 ? 6.888 2.874 -5.513 1.00 83.38 84 LEU A C 1
ATOM 639 O O . LEU A 1 84 ? 6.081 2.656 -4.611 1.00 83.38 84 LEU A O 1
ATOM 643 N N . VAL A 1 85 ? 8.108 3.358 -5.269 1.00 86.69 85 VAL A N 1
ATOM 644 C CA . VAL A 1 85 ? 8.578 3.712 -3.918 1.00 86.69 85 VAL A CA 1
ATOM 645 C C . VAL A 1 85 ? 7.748 4.850 -3.316 1.00 86.69 85 VAL A C 1
ATOM 647 O O . VAL A 1 85 ? 7.307 4.746 -2.170 1.00 86.69 85 VAL A O 1
ATOM 650 N N . GLU A 1 86 ? 7.474 5.912 -4.077 1.00 88.06 86 GLU A N 1
ATOM 651 C CA . GLU A 1 86 ? 6.597 7.000 -3.621 1.00 88.06 86 GLU A CA 1
ATOM 652 C C . GLU A 1 86 ? 5.190 6.487 -3.305 1.00 88.06 86 GLU A C 1
ATOM 654 O O . GLU A 1 86 ? 4.601 6.822 -2.273 1.00 88.06 86 GLU A O 1
ATOM 659 N N . ARG A 1 87 ? 4.665 5.606 -4.160 1.00 85.94 87 ARG A N 1
ATOM 660 C CA . ARG A 1 87 ? 3.338 5.019 -3.978 1.00 85.94 87 ARG A CA 1
ATOM 661 C C . ARG A 1 87 ? 3.256 4.137 -2.738 1.00 85.94 87 ARG A C 1
ATOM 663 O O . ARG A 1 87 ? 2.282 4.240 -1.996 1.00 85.94 87 ARG A O 1
ATOM 670 N N . ARG A 1 88 ? 4.290 3.333 -2.472 1.00 89.19 88 ARG A N 1
ATOM 671 C CA . ARG A 1 88 ? 4.430 2.555 -1.233 1.00 89.19 88 ARG A CA 1
ATOM 672 C C . ARG A 1 88 ? 4.344 3.466 -0.011 1.00 89.19 88 ARG A C 1
ATOM 674 O O . ARG A 1 88 ? 3.549 3.197 0.884 1.00 89.19 88 ARG A O 1
ATOM 681 N N . SER A 1 89 ? 5.118 4.552 0.002 1.00 89.62 89 SER A N 1
ATOM 682 C CA . SER A 1 89 ? 5.109 5.523 1.103 1.00 89.62 89 SER A CA 1
ATOM 683 C C . SER A 1 89 ? 3.709 6.117 1.323 1.00 89.62 89 SER A C 1
ATOM 685 O O . SER A 1 89 ? 3.208 6.153 2.448 1.00 89.62 89 SER A O 1
ATOM 687 N N . GLY A 1 90 ? 3.015 6.483 0.239 1.00 89.88 90 GLY A N 1
ATOM 688 C CA . GLY A 1 90 ? 1.637 6.973 0.306 1.00 89.88 90 GLY A CA 1
ATOM 689 C C . GLY A 1 90 ? 0.641 5.946 0.862 1.00 89.88 90 GLY A C 1
ATOM 690 O O . GLY A 1 90 ? -0.260 6.309 1.619 1.00 89.88 90 GLY A O 1
ATOM 691 N N . VAL A 1 91 ? 0.798 4.663 0.523 1.00 87.75 91 VAL A N 1
ATOM 692 C CA . VAL A 1 91 ? -0.017 3.574 1.087 1.00 87.75 91 VAL A CA 1
ATOM 693 C C . VAL A 1 91 ? 0.273 3.391 2.581 1.00 87.75 91 VAL A C 1
ATOM 695 O O . VAL A 1 91 ? -0.668 3.285 3.366 1.00 87.75 91 VAL A O 1
ATOM 698 N N . GLU A 1 92 ? 1.538 3.434 3.006 1.00 89.06 92 GLU A N 1
ATOM 699 C CA . GLU A 1 92 ? 1.911 3.340 4.427 1.00 89.06 92 GLU A CA 1
ATOM 700 C C . GLU A 1 92 ? 1.313 4.477 5.265 1.00 89.06 92 GLU A C 1
ATOM 702 O O . GLU A 1 92 ? 0.787 4.231 6.353 1.00 89.06 92 GLU A O 1
ATOM 707 N N . GLU A 1 93 ? 1.294 5.703 4.742 1.00 90.19 93 GLU A N 1
ATOM 708 C CA . GLU A 1 93 ? 0.648 6.828 5.420 1.00 90.19 93 GLU A CA 1
ATOM 709 C C . GLU A 1 93 ? -0.870 6.618 5.566 1.00 90.19 93 GLU A C 1
ATOM 711 O O . GLU A 1 93 ? -1.441 6.882 6.629 1.00 90.19 93 GLU A O 1
ATOM 716 N N . LYS A 1 94 ? -1.541 6.101 4.527 1.00 87.38 94 LYS A N 1
ATOM 717 C CA . LYS A 1 94 ? -2.977 5.775 4.585 1.00 87.38 94 LYS A CA 1
ATOM 718 C C . LYS A 1 94 ? -3.263 4.686 5.616 1.00 87.38 94 LYS A C 1
ATOM 720 O O . LYS A 1 94 ? -4.224 4.825 6.374 1.00 87.38 94 LYS A O 1
ATOM 725 N N . ILE A 1 95 ? -2.426 3.648 5.689 1.00 88.00 95 ILE A N 1
ATOM 726 C CA . ILE A 1 95 ? -2.517 2.603 6.721 1.00 88.00 95 ILE A CA 1
ATOM 727 C C . ILE A 1 95 ? -2.385 3.227 8.107 1.00 88.00 95 ILE A C 1
ATOM 729 O O . ILE A 1 95 ? -3.216 2.958 8.972 1.00 88.00 95 ILE A O 1
ATOM 733 N N . ALA A 1 96 ? -1.372 4.070 8.322 1.00 88.38 96 ALA A N 1
ATOM 734 C CA . ALA A 1 96 ? -1.143 4.725 9.605 1.00 88.38 96 ALA A CA 1
ATOM 735 C C . ALA A 1 96 ? -2.345 5.583 10.021 1.00 88.38 96 ALA A C 1
ATOM 737 O O . ALA A 1 96 ? -2.823 5.456 11.146 1.00 88.38 96 ALA A O 1
ATOM 738 N N . LYS A 1 97 ? -2.897 6.378 9.096 1.00 88.06 97 LYS A N 1
ATOM 739 C CA . LYS A 1 97 ? -4.124 7.155 9.321 1.00 88.06 97 LYS A CA 1
ATOM 740 C C . LYS A 1 97 ? -5.295 6.246 9.689 1.00 88.06 97 LYS A C 1
ATOM 742 O O . LYS A 1 97 ? -5.921 6.460 10.718 1.00 88.06 97 LYS A O 1
ATOM 747 N N . CYS A 1 98 ? -5.557 5.189 8.919 1.00 85.19 98 CYS A N 1
ATOM 748 C CA . CY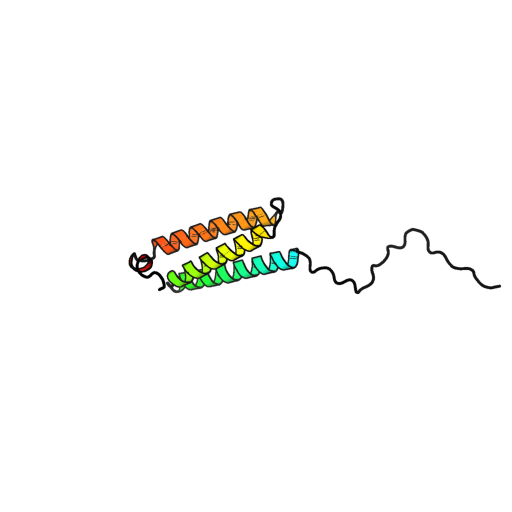S A 1 98 ? -6.643 4.255 9.233 1.00 85.19 98 CYS A CA 1
ATOM 749 C C . CYS A 1 98 ? -6.447 3.594 10.610 1.00 85.19 98 CYS A C 1
ATOM 751 O O . CYS A 1 98 ? -7.401 3.492 11.374 1.00 85.19 98 CYS A O 1
ATOM 753 N N . LYS A 1 99 ? -5.209 3.220 10.967 1.00 84.25 99 LYS A N 1
ATOM 754 C CA . LYS A 1 99 ? -4.848 2.663 12.283 1.00 84.25 99 LYS A CA 1
ATOM 755 C C . LYS A 1 99 ? -5.023 3.663 13.433 1.00 84.25 99 LYS A C 1
ATOM 757 O O . LYS A 1 99 ? -5.358 3.232 14.528 1.00 84.25 99 LYS A O 1
ATOM 762 N N . GLN A 1 100 ? -4.851 4.967 13.204 1.00 84.56 100 GLN A N 1
ATOM 763 C CA . GLN A 1 100 ? -5.106 6.009 14.213 1.00 84.56 100 GLN A CA 1
ATOM 764 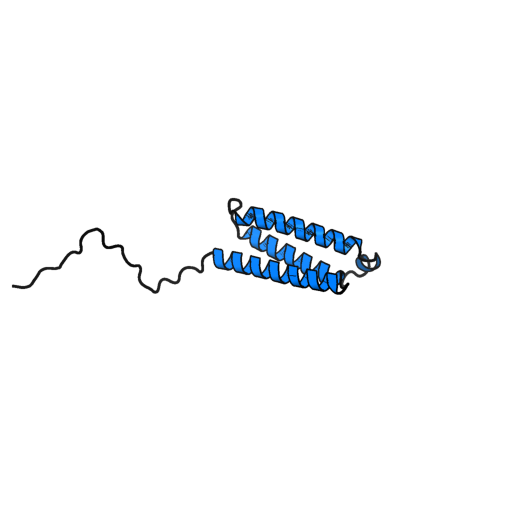C C . GLN A 1 100 ? -6.596 6.191 14.525 1.00 84.56 100 GLN A C 1
ATOM 766 O O . GLN A 1 100 ? -6.946 6.500 15.660 1.00 84.56 100 GLN A O 1
ATOM 771 N N . PHE A 1 101 ? -7.465 6.007 13.530 1.00 81.19 101 PHE A N 1
ATOM 772 C CA . PHE A 1 101 ? -8.919 6.104 13.702 1.00 81.19 101 PHE A CA 1
ATOM 773 C C . PHE A 1 101 ? -9.566 4.784 14.144 1.00 81.19 101 PHE A C 1
ATOM 775 O O . PHE A 1 101 ? -10.744 4.770 14.505 1.00 81.19 101 PHE A O 1
ATOM 782 N N . LEU A 1 102 ? -8.820 3.676 14.133 1.00 77.25 102 LEU A N 1
ATOM 783 C CA . LEU A 1 102 ? -9.298 2.397 14.643 1.00 77.25 102 LEU A CA 1
ATOM 784 C C . LEU A 1 102 ? -9.303 2.404 16.184 1.00 77.25 102 LEU A C 1
ATOM 786 O O . LEU A 1 102 ? -8.311 2.792 16.805 1.00 77.25 102 LEU A O 1
ATOM 790 N N . PRO A 1 103 ? -10.398 1.959 16.829 1.00 74.88 103 PRO A N 1
ATOM 791 C CA . PRO A 1 103 ? -10.462 1.872 18.283 1.00 74.88 103 PRO A CA 1
ATOM 792 C C . PRO A 1 103 ? -9.436 0.864 18.808 1.00 74.88 103 PRO A C 1
ATOM 794 O O . PRO A 1 103 ? -9.116 -0.116 18.136 1.00 74.88 103 PRO A O 1
ATOM 797 N N . PHE A 1 104 ? -8.958 1.061 20.041 1.00 63.25 104 PHE A N 1
ATOM 798 C CA . PHE A 1 104 ? -7.928 0.212 20.658 1.00 63.25 104 PHE A CA 1
ATOM 799 C C . PHE A 1 104 ? -8.288 -1.290 20.668 1.00 63.25 104 PHE A C 1
ATOM 801 O O . PHE A 1 104 ? -7.398 -2.137 20.602 1.00 63.25 104 PHE A O 1
ATOM 808 N N . GLU A 1 105 ? -9.585 -1.629 20.685 1.00 63.16 105 GLU A N 1
ATOM 809 C CA . GLU A 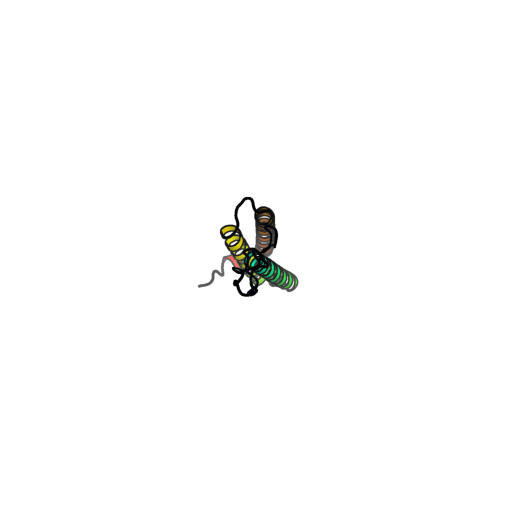1 105 ? -10.093 -3.004 20.576 1.00 63.16 105 GLU A CA 1
ATOM 810 C C 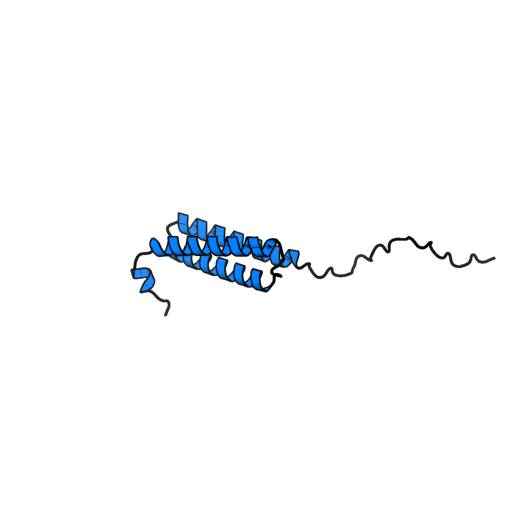. GLU A 1 105 ? -9.641 -3.727 19.298 1.00 63.16 105 GLU A C 1
ATOM 812 O O . GLU A 1 105 ? -9.535 -4.954 19.279 1.00 63.16 105 GLU A O 1
ATOM 817 N N . TYR A 1 106 ? -9.312 -2.981 18.242 1.00 64.62 106 TYR A N 1
ATOM 818 C CA . TYR A 1 106 ? -8.731 -3.516 17.016 1.00 64.62 106 TYR A CA 1
ATOM 819 C C . TYR A 1 106 ? -7.400 -4.238 17.268 1.00 64.62 106 TYR A C 1
ATOM 821 O O . TYR A 1 106 ? -7.187 -5.334 16.754 1.00 64.62 106 TYR A O 1
ATOM 829 N N . PHE A 1 107 ? -6.526 -3.665 18.100 1.00 63.72 107 PHE A N 1
ATOM 830 C CA . PHE A 1 107 ? -5.214 -4.244 18.410 1.00 63.72 107 PHE A CA 1
ATOM 831 C C . PHE A 1 107 ? -5.302 -5.447 19.359 1.00 63.72 107 PHE A C 1
ATOM 833 O O . PHE A 1 107 ? -4.356 -6.222 19.456 1.00 63.72 107 PHE A O 1
ATOM 840 N N . LEU A 1 108 ? -6.437 -5.624 20.043 1.00 66.06 108 LEU A N 1
ATOM 841 C CA . LEU A 1 108 ? -6.682 -6.753 20.943 1.00 66.06 108 LEU A CA 1
ATOM 842 C C . LEU A 1 108 ? -7.246 -7.976 20.210 1.00 66.06 108 LEU A C 1
ATOM 844 O O . LEU A 1 108 ? -7.093 -9.106 20.672 1.00 66.06 108 LEU A O 1
ATOM 848 N N . LYS A 1 109 ? -7.879 -7.770 19.051 1.00 57.31 109 LYS A N 1
ATOM 849 C CA . LYS A 1 109 ? -8.491 -8.829 18.244 1.00 57.31 109 LYS A CA 1
ATOM 850 C C . LYS A 1 109 ? -7.522 -9.304 17.157 1.00 57.31 109 LYS A C 1
ATOM 852 O O . LYS A 1 109 ? -7.811 -9.211 15.965 1.00 57.31 109 LYS A O 1
ATOM 857 N N . ALA A 1 110 ? -6.360 -9.809 17.575 1.00 51.59 110 ALA A N 1
ATOM 858 C CA . ALA A 1 110 ? -5.487 -10.571 16.687 1.00 51.59 110 ALA A CA 1
ATOM 859 C C . ALA A 1 110 ? -6.252 -11.806 16.161 1.00 51.59 110 ALA A C 1
ATOM 861 O O . ALA A 1 110 ? -7.002 -12.420 16.931 1.00 51.59 110 ALA A O 1
ATOM 862 N N . PRO A 1 111 ? -6.128 -12.166 14.872 1.00 52.50 111 PRO A N 1
ATOM 863 C CA . PRO A 1 111 ? -6.684 -13.421 14.384 1.00 52.50 111 PRO A CA 1
ATOM 864 C C . PRO A 1 111 ? -6.022 -14.581 15.145 1.00 52.50 111 PRO A C 1
ATOM 866 O O . PRO A 1 111 ? -4.797 -14.634 15.249 1.00 52.50 111 PRO A O 1
ATOM 869 N N . LYS A 1 112 ? -6.850 -15.448 15.736 1.00 43.16 112 LYS A N 1
ATOM 870 C CA . LYS A 1 112 ? -6.432 -16.770 16.221 1.00 43.16 112 LYS A CA 1
ATOM 871 C C . LYS A 1 112 ? -6.084 -17.668 15.045 1.00 43.16 112 LYS A C 1
ATOM 873 O O . LYS A 1 112 ? -6.798 -17.553 14.024 1.00 43.16 112 LYS A O 1
#

Secondary structure (DSSP, 8-state):
-PPPP-PPPTT------TT------HHHHHHHHHHHHHHHHHHHHHHHHTT-HHHHHHHHHHHHHHHHHHHHTS-TTSHHHHHHHHHHHHHHHHHHHHHHHS-THHHH----

Radius of gyration: 24.97 Å; chains: 1; bounding box: 40×27×92 Å